Protein AF-A0A803RBB7-F1 (afdb_monomer_lite)

Secondary structure (DSSP, 8-state):
--SPPP----B-SSSSPBP--HHHHHHHHTTTT------------PPPPEEE-SSSS-EEEE--SSPPPTT-B----TTSS----

Structure (mmCIF, N/CA/C/O backbone):
data_AF-A0A803RBB7-F1
#
_entry.id   AF-A0A803RBB7-F1
#
loop_
_atom_site.group_PDB
_atom_site.id
_atom_site.type_symbol
_atom_site.label_atom_id
_atom_site.label_alt_id
_atom_site.label_comp_id
_atom_site.label_asym_id
_atom_site.label_entity_id
_atom_site.label_seq_id
_atom_site.pdbx_PDB_ins_code
_atom_site.Cartn_x
_atom_site.Cartn_y
_atom_site.Cartn_z
_atom_site.occupancy
_atom_site.B_iso_or_equiv
_atom_site.auth_seq_id
_atom_site.auth_comp_id
_atom_site.auth_asym_id
_atom_site.auth_atom_id
_atom_site.pdbx_PDB_model_num
ATOM 1 N N . MET A 1 1 ? -19.318 3.516 -7.984 1.00 65.31 1 MET A N 1
ATOM 2 C CA . MET A 1 1 ? -18.003 4.189 -7.984 1.00 65.31 1 MET A CA 1
ATOM 3 C C . MET A 1 1 ? -17.699 4.559 -9.420 1.00 65.31 1 MET A C 1
ATOM 5 O O . MET A 1 1 ? -17.454 3.659 -10.208 1.00 65.31 1 MET A O 1
ATOM 9 N N . GLU A 1 2 ? -17.818 5.834 -9.781 1.00 90.94 2 GLU A N 1
ATOM 10 C CA . GLU A 1 2 ? -17.671 6.294 -11.177 1.00 90.94 2 GLU A CA 1
ATOM 11 C C . GLU A 1 2 ? -16.324 6.996 -11.430 1.00 90.94 2 GLU A C 1
ATOM 13 O O . GLU A 1 2 ? -16.101 7.549 -12.500 1.00 90.94 2 GLU A O 1
ATOM 18 N N . ALA A 1 3 ? -15.412 6.964 -10.451 1.00 93.12 3 ALA A N 1
ATOM 19 C CA . ALA A 1 3 ? -14.102 7.605 -10.517 1.00 93.12 3 ALA A CA 1
ATOM 20 C C . ALA A 1 3 ? -13.012 6.753 -9.829 1.00 93.12 3 ALA A C 1
ATOM 22 O O . ALA A 1 3 ? -13.343 5.924 -8.973 1.00 93.12 3 ALA A O 1
ATOM 23 N N . PRO A 1 4 ? -11.723 6.950 -10.177 1.00 94.88 4 PRO A N 1
ATOM 24 C CA . PRO A 1 4 ? -10.596 6.312 -9.496 1.00 94.88 4 PRO A CA 1
ATOM 25 C C . PRO A 1 4 ? -10.500 6.704 -8.017 1.00 94.88 4 PRO A C 1
ATOM 27 O O . PRO A 1 4 ? -10.813 7.834 -7.644 1.00 9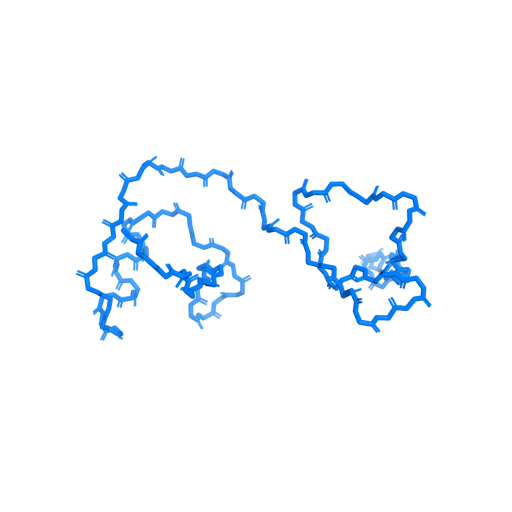4.88 4 PRO A O 1
ATOM 30 N N . LEU A 1 5 ? -10.006 5.783 -7.187 1.00 91.50 5 LEU A N 1
ATOM 31 C CA . LEU A 1 5 ? -9.712 6.033 -5.778 1.00 91.50 5 LEU A CA 1
ATOM 32 C C . LEU A 1 5 ? -8.233 6.391 -5.611 1.00 91.50 5 LEU A C 1
ATOM 34 O O . LEU A 1 5 ? -7.357 5.617 -5.998 1.00 91.50 5 LEU A O 1
ATOM 38 N N . ILE A 1 6 ? -7.957 7.542 -4.999 1.00 92.25 6 ILE A N 1
ATOM 39 C CA . ILE A 1 6 ? -6.605 7.870 -4.544 1.00 92.25 6 ILE A CA 1
ATOM 40 C C . ILE A 1 6 ? -6.304 6.987 -3.335 1.00 92.25 6 ILE A C 1
ATOM 42 O O . ILE A 1 6 ? -7.053 6.986 -2.361 1.00 92.25 6 ILE A O 1
ATOM 46 N N . SER A 1 7 ? -5.214 6.231 -3.407 1.00 89.88 7 SER A N 1
ATOM 47 C CA . SER A 1 7 ? -4.813 5.302 -2.356 1.00 89.88 7 SER A CA 1
ATOM 48 C C . SER A 1 7 ? -3.310 5.362 -2.153 1.00 89.88 7 SER A C 1
ATOM 50 O O . SER A 1 7 ? -2.538 5.447 -3.109 1.00 89.88 7 SER A O 1
ATOM 52 N N . THR A 1 8 ? -2.898 5.245 -0.898 1.00 88.75 8 THR A N 1
ATOM 53 C CA . THR A 1 8 ? -1.508 5.042 -0.492 1.00 88.75 8 THR A CA 1
ATOM 54 C C . THR A 1 8 ? -1.417 3.774 0.354 1.00 88.75 8 THR A C 1
ATOM 56 O O . THR A 1 8 ? -2.428 3.218 0.783 1.00 88.75 8 THR A O 1
ATOM 59 N N . SER A 1 9 ? -0.204 3.262 0.550 1.00 87.50 9 SER A N 1
ATOM 60 C CA . SER A 1 9 ? 0.029 2.205 1.536 1.00 87.50 9 SER A CA 1
ATOM 61 C C . SER A 1 9 ? -0.043 2.797 2.948 1.00 87.50 9 SER A C 1
ATOM 63 O O . SER A 1 9 ? 0.495 3.880 3.172 1.00 87.50 9 SER A O 1
ATOM 65 N N . VAL A 1 10 ? -0.660 2.085 3.892 1.00 88.44 10 VAL A N 1
ATOM 66 C CA . VAL A 1 10 ? -0.792 2.529 5.290 1.00 88.44 10 VAL A CA 1
ATOM 67 C C . VAL A 1 10 ? 0.492 2.207 6.060 1.00 88.44 10 VAL A C 1
ATOM 69 O O . VAL A 1 10 ? 0.935 1.057 6.072 1.00 88.44 10 VAL A O 1
ATOM 72 N N . LYS A 1 11 ? 1.103 3.216 6.684 1.00 84.75 11 LYS A N 1
ATOM 73 C CA . LYS A 1 11 ? 2.349 3.108 7.462 1.00 84.75 11 LYS A CA 1
ATOM 74 C C . LYS A 1 11 ? 2.146 3.662 8.865 1.00 84.75 11 LYS A C 1
ATOM 76 O O . LYS A 1 11 ? 1.246 4.464 9.065 1.00 84.75 11 LYS A O 1
ATOM 81 N N . SER A 1 12 ? 2.993 3.279 9.813 1.00 80.38 12 SER A N 1
ATOM 82 C CA . SER A 1 12 ? 3.030 3.963 11.108 1.00 80.38 12 SER A CA 1
ATOM 83 C C . SER A 1 12 ? 3.511 5.412 10.939 1.00 80.38 12 SER A C 1
ATOM 85 O O . SER A 1 12 ? 4.249 5.741 10.007 1.00 80.38 12 SER A O 1
ATOM 87 N N . LEU A 1 13 ? 3.046 6.301 11.822 1.00 76.75 13 LEU A N 1
ATOM 88 C CA . LEU A 1 13 ? 3.421 7.721 11.812 1.00 76.75 13 LEU A CA 1
ATOM 89 C C . LEU A 1 13 ? 4.859 7.943 12.299 1.00 76.75 13 LEU A C 1
ATOM 91 O O . LEU A 1 13 ? 5.517 8.885 11.864 1.00 76.75 13 LEU A O 1
ATOM 95 N N . ASN A 1 14 ? 5.338 7.075 13.194 1.00 72.19 14 ASN A N 1
ATOM 96 C CA . ASN A 1 14 ? 6.631 7.225 13.870 1.00 72.19 14 ASN A CA 1
ATOM 97 C C . ASN A 1 14 ? 7.673 6.216 13.384 1.00 72.19 14 ASN A C 1
ATOM 99 O O . ASN A 1 14 ? 8.871 6.485 13.421 1.00 72.19 14 ASN A O 1
ATOM 103 N N . GLU A 1 15 ? 7.216 5.055 12.932 1.00 64.31 15 GLU A N 1
ATOM 104 C CA . GLU A 1 15 ? 8.061 3.951 12.502 1.00 64.31 15 GLU A CA 1
ATOM 105 C C . GLU A 1 15 ? 7.788 3.716 11.017 1.00 64.31 15 GLU A C 1
ATOM 107 O O . GLU A 1 15 ? 6.642 3.747 10.573 1.00 64.31 15 GLU A O 1
ATOM 112 N N . ASN A 1 16 ? 8.821 3.482 10.205 1.00 68.44 16 ASN A N 1
ATOM 113 C CA . ASN A 1 16 ? 8.656 3.225 8.766 1.00 68.44 16 ASN A CA 1
ATOM 114 C C . ASN A 1 16 ? 8.118 1.799 8.493 1.00 68.44 16 ASN A C 1
ATOM 116 O O . ASN A 1 16 ? 8.456 1.176 7.487 1.00 68.44 16 ASN A O 1
ATOM 120 N N . GLU A 1 17 ? 7.304 1.286 9.413 1.00 79.94 17 GLU A N 1
ATOM 121 C CA . GLU A 1 17 ? 6.731 -0.050 9.436 1.00 79.94 17 GLU A CA 1
ATOM 122 C C . GLU A 1 17 ? 5.304 -0.055 8.879 1.00 79.94 17 GLU A C 1
ATOM 124 O O . GLU A 1 17 ? 4.574 0.944 8.906 1.00 79.94 17 GLU A O 1
ATOM 129 N N . TRP A 1 18 ? 4.906 -1.207 8.340 1.00 83.44 18 TRP A N 1
ATOM 130 C CA . TRP A 1 18 ? 3.586 -1.407 7.754 1.00 83.44 18 TRP A CA 1
ATOM 131 C C . TRP A 1 18 ? 2.549 -1.682 8.834 1.00 83.44 18 TRP A C 1
ATOM 133 O O . TRP A 1 18 ? 2.722 -2.572 9.664 1.00 83.44 18 TRP A O 1
ATOM 143 N N . MET A 1 19 ? 1.428 -0.968 8.769 1.00 86.88 19 MET A N 1
ATOM 144 C CA . MET A 1 19 ? 0.302 -1.232 9.656 1.00 86.88 19 MET A CA 1
ATOM 145 C C . MET A 1 19 ? -0.650 -2.222 8.996 1.00 86.88 19 MET A C 1
ATOM 147 O O . MET A 1 19 ? -1.178 -1.969 7.914 1.00 86.88 19 MET A O 1
ATOM 151 N N . LEU A 1 20 ? -0.849 -3.359 9.656 1.00 86.81 20 LEU A N 1
ATOM 152 C CA . LEU A 1 20 ? -1.625 -4.488 9.134 1.00 86.81 20 LEU A CA 1
ATOM 153 C C . LEU A 1 20 ? -2.844 -4.827 9.998 1.00 86.81 20 LEU A C 1
ATOM 155 O O . LEU A 1 20 ? -3.757 -5.509 9.533 1.00 86.81 20 LEU A O 1
ATOM 159 N N . ASP A 1 21 ? -2.848 -4.359 11.247 1.00 88.81 21 ASP A N 1
ATOM 160 C CA . ASP A 1 21 ? -3.952 -4.535 12.179 1.00 88.81 21 ASP A CA 1
ATOM 161 C C . ASP A 1 21 ? -4.965 -3.389 12.019 1.00 88.81 21 ASP A C 1
ATOM 163 O O . ASP A 1 21 ? -4.613 -2.231 12.272 1.00 88.81 21 ASP A O 1
ATOM 167 N N . PRO A 1 22 ? -6.217 -3.673 11.612 1.00 90.00 22 PRO A N 1
ATOM 168 C CA . PRO A 1 22 ? -7.251 -2.651 11.480 1.00 90.00 22 PRO A CA 1
ATOM 169 C C . PRO A 1 22 ? -7.528 -1.905 12.791 1.00 90.00 22 PRO A C 1
ATOM 171 O O . PRO A 1 22 ? -7.875 -0.725 12.736 1.00 90.00 22 PRO A O 1
ATOM 174 N N . VAL A 1 23 ? -7.339 -2.542 13.953 1.00 91.00 23 VAL A N 1
ATOM 175 C CA . VAL A 1 23 ? -7.504 -1.887 15.260 1.00 91.00 23 VAL A CA 1
ATOM 176 C C . VAL A 1 23 ? -6.402 -0.850 15.469 1.00 91.00 23 VAL A C 1
ATOM 178 O O . VAL A 1 23 ? -6.695 0.311 15.740 1.00 91.00 23 VAL A O 1
ATOM 181 N N . ALA A 1 24 ? -5.142 -1.225 15.232 1.00 90.00 24 ALA A N 1
ATOM 182 C CA . ALA A 1 24 ? -4.017 -0.298 15.338 1.00 90.00 24 ALA A CA 1
ATOM 183 C C . ALA A 1 24 ? -4.134 0.878 14.349 1.00 90.00 24 ALA A C 1
ATOM 185 O O . ALA A 1 24 ? -3.830 2.022 14.702 1.00 90.00 24 ALA A O 1
ATOM 186 N N . ILE A 1 25 ? -4.603 0.618 13.120 1.00 90.88 25 ILE A N 1
ATOM 187 C CA . ILE A 1 25 ? -4.874 1.660 12.114 1.00 90.88 25 ILE A CA 1
ATOM 188 C C . ILE A 1 25 ? -5.940 2.632 12.628 1.00 90.88 25 ILE A C 1
ATOM 190 O O . ILE A 1 25 ? -5.753 3.844 12.515 1.00 90.88 25 ILE A O 1
ATOM 194 N N . ALA A 1 26 ? -7.026 2.120 13.218 1.00 91.56 26 ALA A N 1
ATOM 195 C CA . ALA A 1 26 ? -8.075 2.945 13.811 1.00 91.56 26 ALA A CA 1
ATOM 196 C C . ALA A 1 26 ? -7.517 3.852 14.900 1.00 91.56 26 ALA A C 1
ATOM 198 O O . ALA A 1 26 ? -7.718 5.062 14.843 1.00 91.56 26 ALA A O 1
ATOM 199 N N . ASP A 1 27 ? -6.786 3.286 15.852 1.00 91.12 27 ASP A N 1
ATOM 200 C CA . ASP A 1 27 ? -6.272 4.039 16.992 1.00 91.12 27 ASP A CA 1
ATOM 201 C C . ASP A 1 27 ? -5.285 5.132 16.560 1.00 91.12 27 ASP A C 1
ATOM 203 O O . ASP A 1 27 ? -5.301 6.234 17.109 1.00 91.12 27 ASP A O 1
ATOM 207 N N . THR A 1 28 ? -4.481 4.861 15.528 1.00 90.62 28 THR A N 1
ATOM 208 C CA . THR A 1 28 ? -3.470 5.800 15.018 1.00 90.62 28 THR A CA 1
ATOM 209 C C . THR A 1 28 ? -4.074 6.916 14.167 1.00 90.62 28 THR A C 1
ATOM 211 O O . THR A 1 28 ? -3.717 8.076 14.343 1.00 90.62 28 THR A O 1
ATOM 214 N N . TYR A 1 29 ? -4.988 6.595 13.246 1.00 91.00 29 TYR A N 1
ATOM 215 C CA . TYR A 1 29 ? -5.471 7.552 12.241 1.00 91.00 29 TYR A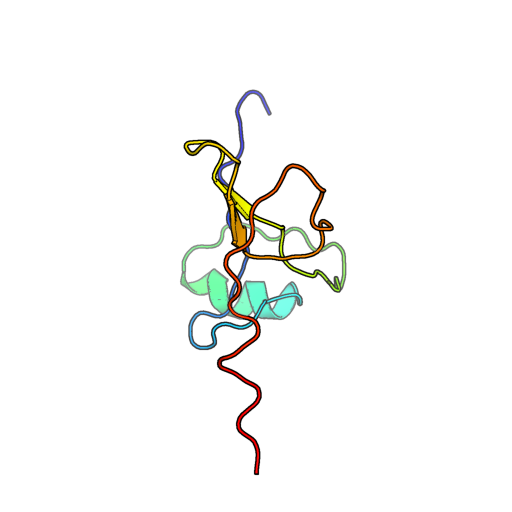 CA 1
ATOM 216 C C . TYR A 1 29 ? -6.842 8.160 12.543 1.00 91.00 29 TYR A C 1
ATOM 218 O O . TYR A 1 29 ? -7.227 9.148 11.917 1.00 91.00 29 TYR A O 1
ATOM 226 N N . ARG A 1 30 ? -7.596 7.630 13.511 1.00 90.69 30 ARG A N 1
ATOM 227 C CA . ARG A 1 30 ? -8.855 8.251 13.947 1.00 90.69 30 ARG A CA 1
ATOM 228 C C . ARG A 1 30 ? -8.665 9.699 14.427 1.00 90.69 30 ARG A C 1
ATOM 230 O O . ARG A 1 30 ? -9.491 10.526 14.045 1.00 90.69 30 ARG A O 1
ATOM 237 N N . PRO A 1 31 ? -7.620 10.050 15.206 1.00 91.81 31 PRO A N 1
ATOM 238 C CA . PRO A 1 31 ? -7.354 11.446 15.568 1.00 91.81 31 PRO A CA 1
ATOM 239 C C . PRO A 1 31 ? -7.006 12.338 14.366 1.00 91.81 31 PRO A C 1
ATOM 241 O O . PRO A 1 31 ? -7.292 13.530 14.400 1.00 91.81 31 PRO A O 1
ATOM 244 N N . GLU A 1 32 ? -6.450 11.756 13.300 1.00 89.44 32 GLU A N 1
ATOM 245 C CA . GLU A 1 32 ? -6.048 12.446 12.062 1.00 89.44 32 GLU A CA 1
ATOM 246 C C . GLU A 1 32 ? -7.216 12.666 11.078 1.00 89.44 32 GLU A C 1
ATOM 248 O O . GLU A 1 32 ? -7.030 13.230 10.001 1.00 89.44 32 GLU A O 1
ATOM 253 N N . GLY A 1 33 ? -8.432 12.234 11.434 1.00 90.88 33 GLY A N 1
ATOM 254 C CA . GLY A 1 33 ? -9.637 12.444 10.624 1.00 90.88 33 GLY A CA 1
ATOM 255 C C . GLY A 1 33 ? -10.023 11.274 9.719 1.00 90.88 33 GLY A C 1
ATOM 256 O O . GLY A 1 33 ? -10.712 11.479 8.725 1.00 90.88 33 GLY A O 1
ATOM 257 N N . LEU A 1 34 ? -9.602 10.046 10.034 1.00 91.75 34 LEU A N 1
ATOM 258 C CA . LEU A 1 34 ? -10.066 8.859 9.314 1.00 91.75 34 LEU A CA 1
ATOM 259 C C . LEU A 1 34 ? -11.573 8.622 9.527 1.00 91.75 34 LEU A C 1
ATOM 261 O O . LEU A 1 34 ? -12.010 8.338 10.643 1.00 91.75 34 LEU A O 1
ATOM 265 N N . ASP A 1 35 ? -12.353 8.67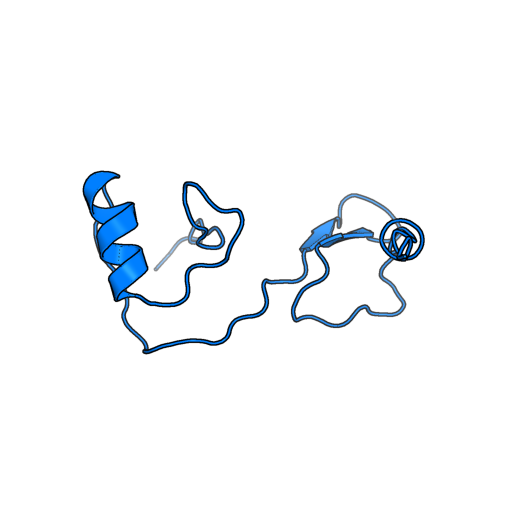9 8.444 1.00 93.62 35 ASP A N 1
ATOM 266 C CA . ASP A 1 35 ? -13.816 8.540 8.490 1.00 93.62 35 ASP A CA 1
ATOM 267 C C . ASP A 1 35 ? -14.294 7.098 8.717 1.00 93.62 35 ASP A C 1
ATOM 269 O O . ASP A 1 35 ? -15.260 6.859 9.444 1.00 93.62 35 ASP A O 1
ATOM 273 N N . PHE A 1 36 ? -13.651 6.119 8.072 1.00 92.31 36 PHE A N 1
ATOM 274 C CA . PHE A 1 36 ? -14.038 4.714 8.181 1.00 92.31 36 PHE A CA 1
ATOM 275 C C . PHE A 1 36 ? -12.870 3.759 7.924 1.00 92.31 36 PHE A C 1
ATOM 277 O O . PHE A 1 36 ? -11.894 4.094 7.257 1.00 92.31 36 PHE A O 1
ATOM 284 N N . ILE A 1 37 ? -13.017 2.531 8.428 1.00 91.56 37 ILE A N 1
ATOM 285 C CA . ILE A 1 37 ? -12.103 1.409 8.196 1.00 91.56 37 ILE A CA 1
ATOM 286 C C . ILE A 1 37 ? -12.899 0.229 7.666 1.00 91.56 37 ILE A C 1
ATOM 288 O O . ILE A 1 37 ? -14.000 -0.060 8.134 1.00 91.56 37 ILE A O 1
ATOM 292 N N . VAL A 1 38 ? -12.314 -0.470 6.698 1.00 90.94 38 VAL A N 1
ATOM 293 C CA . VAL A 1 38 ? -12.815 -1.759 6.227 1.00 90.94 38 VAL A CA 1
ATOM 294 C C . VAL A 1 38 ? -11.999 -2.853 6.903 1.00 90.94 38 VAL A C 1
ATOM 296 O O . VAL A 1 38 ? -10.866 -3.119 6.507 1.00 90.94 38 VAL A O 1
ATOM 299 N N . ASP A 1 39 ? -12.570 -3.478 7.929 1.00 90.44 39 ASP A N 1
ATOM 300 C CA . ASP A 1 39 ? -11.959 -4.632 8.584 1.00 90.44 39 ASP A CA 1
ATOM 301 C C . ASP A 1 39 ? -12.211 -5.902 7.754 1.00 90.44 39 ASP A C 1
ATOM 303 O O . ASP A 1 39 ? -13.347 -6.343 7.571 1.00 90.44 39 ASP A O 1
ATOM 307 N N . ALA A 1 40 ? -11.128 -6.476 7.231 1.00 86.75 40 ALA A N 1
ATOM 308 C CA . ALA A 1 40 ? -11.121 -7.744 6.506 1.00 86.75 40 ALA A CA 1
ATOM 309 C C . ALA A 1 40 ? -10.182 -8.778 7.160 1.00 86.75 40 ALA A C 1
ATOM 311 O O . ALA A 1 40 ? -9.655 -9.656 6.457 1.00 86.75 40 ALA A O 1
ATOM 312 N N . GLY A 1 41 ? -9.965 -8.645 8.474 1.00 84.44 41 GLY A N 1
ATOM 313 C CA . GLY A 1 41 ? -9.036 -9.425 9.286 1.00 84.44 41 GLY A CA 1
ATOM 314 C C . GLY A 1 41 ? -7.568 -9.027 9.106 1.00 84.44 41 GLY A C 1
ATOM 315 O O . GLY A 1 41 ? -7.216 -8.236 8.230 1.00 84.44 41 GLY A O 1
ATOM 316 N N . LEU A 1 42 ? -6.697 -9.634 9.917 1.00 78.81 42 LEU A N 1
ATOM 317 C CA . LEU A 1 42 ? -5.247 -9.459 9.819 1.00 78.81 42 LEU A CA 1
ATOM 318 C C . LEU A 1 42 ? -4.735 -9.930 8.455 1.00 78.81 42 LEU A C 1
ATOM 320 O O . LEU A 1 42 ? -4.992 -11.058 8.020 1.00 78.81 42 LEU A O 1
ATOM 324 N N . ARG A 1 43 ? -3.973 -9.067 7.783 1.00 72.50 43 ARG A N 1
ATOM 325 C CA . ARG A 1 43 ? -3.345 -9.374 6.496 1.00 72.50 43 ARG A CA 1
ATOM 326 C C . ARG A 1 43 ? -1.840 -9.376 6.650 1.00 72.50 43 ARG A C 1
ATOM 328 O O . ARG A 1 43 ? -1.281 -8.421 7.152 1.00 72.50 43 ARG A O 1
ATOM 335 N N . VAL A 1 44 ? -1.181 -10.413 6.143 1.00 68.88 44 VAL A N 1
ATOM 336 C CA . VAL A 1 44 ? 0.253 -10.346 5.849 1.00 68.88 44 VAL A CA 1
ATOM 337 C C . VAL A 1 44 ? 0.369 -9.768 4.446 1.00 68.88 44 VAL A C 1
ATOM 339 O O . VAL A 1 44 ? -0.012 -10.421 3.469 1.00 68.88 44 VAL A O 1
ATOM 342 N N . ALA A 1 45 ? 0.794 -8.514 4.347 1.00 67.81 45 ALA A N 1
ATOM 343 C CA . ALA A 1 45 ? 0.955 -7.847 3.067 1.00 67.81 45 ALA A CA 1
ATOM 344 C C . ALA A 1 45 ? 2.392 -7.362 2.915 1.00 67.81 45 ALA A C 1
ATOM 346 O O . ALA A 1 45 ? 2.791 -6.376 3.527 1.00 67.81 45 ALA A O 1
ATOM 347 N N . ASP A 1 46 ? 3.139 -8.028 2.038 1.00 77.56 46 ASP A N 1
ATOM 348 C CA . ASP A 1 46 ? 4.312 -7.411 1.437 1.00 77.56 46 ASP A CA 1
ATOM 349 C C . ASP A 1 46 ? 3.842 -6.218 0.588 1.00 77.56 46 ASP A C 1
ATOM 351 O O . ASP A 1 46 ? 2.832 -6.330 -0.128 1.00 77.56 46 ASP A O 1
ATOM 355 N N . PRO A 1 47 ? 4.537 -5.070 0.642 1.00 84.44 47 PRO A N 1
ATOM 356 C CA . PRO A 1 47 ? 4.143 -3.885 -0.105 1.00 84.44 47 PRO A CA 1
ATOM 357 C C . PRO A 1 47 ? 4.132 -4.146 -1.615 1.00 84.44 47 PRO A C 1
ATOM 359 O O . PRO A 1 47 ? 4.734 -5.093 -2.121 1.00 84.44 47 PRO A O 1
ATOM 362 N N . SER A 1 48 ? 3.461 -3.281 -2.376 1.00 89.69 48 SER A N 1
ATOM 363 C CA . SER A 1 48 ? 3.477 -3.381 -3.837 1.00 89.69 48 SER A CA 1
ATOM 364 C C . SER A 1 48 ? 4.860 -3.064 -4.410 1.00 89.69 48 SER A C 1
ATOM 366 O O . SER A 1 48 ? 5.551 -2.158 -3.931 1.00 89.69 48 SER A O 1
ATOM 368 N N . THR A 1 49 ? 5.225 -3.770 -5.480 1.00 93.12 49 THR A N 1
ATOM 369 C CA . THR A 1 49 ? 6.359 -3.389 -6.326 1.00 93.12 49 THR A CA 1
ATOM 370 C C . THR A 1 49 ? 5.989 -2.127 -7.100 1.00 93.12 49 THR A C 1
ATOM 372 O O . THR A 1 49 ? 4.933 -2.080 -7.733 1.00 93.12 49 THR A O 1
ATOM 375 N N . VAL A 1 50 ? 6.833 -1.101 -7.027 1.00 93.19 50 VAL A N 1
ATOM 376 C CA . VAL A 1 50 ? 6.635 0.184 -7.713 1.00 93.19 50 VAL A CA 1
ATOM 377 C C . VAL A 1 50 ? 7.696 0.315 -8.794 1.00 93.19 50 VAL A C 1
ATOM 379 O O . VAL A 1 50 ? 8.889 0.223 -8.502 1.00 93.19 50 VAL A O 1
ATOM 382 N N . VAL A 1 51 ? 7.254 0.526 -10.033 1.00 94.69 51 VAL A N 1
ATOM 383 C CA . VAL A 1 51 ? 8.116 0.627 -11.215 1.00 94.69 51 VAL A CA 1
ATOM 384 C C . VAL A 1 51 ? 7.899 1.983 -11.876 1.00 94.69 51 VAL A C 1
ATOM 386 O O . VAL A 1 51 ? 6.764 2.357 -12.173 1.00 94.69 51 VAL A O 1
ATOM 389 N N . ASP A 1 52 ? 8.989 2.706 -12.105 1.00 95.12 52 ASP A N 1
ATOM 390 C CA . ASP A 1 52 ? 9.018 3.908 -12.921 1.00 95.12 52 ASP A CA 1
ATOM 391 C C . ASP A 1 52 ? 8.891 3.535 -14.399 1.00 95.12 52 ASP A C 1
ATOM 393 O O . ASP A 1 52 ? 9.791 2.926 -14.984 1.00 95.12 52 ASP A O 1
ATOM 397 N N . MET A 1 53 ? 7.765 3.912 -14.998 1.00 95.38 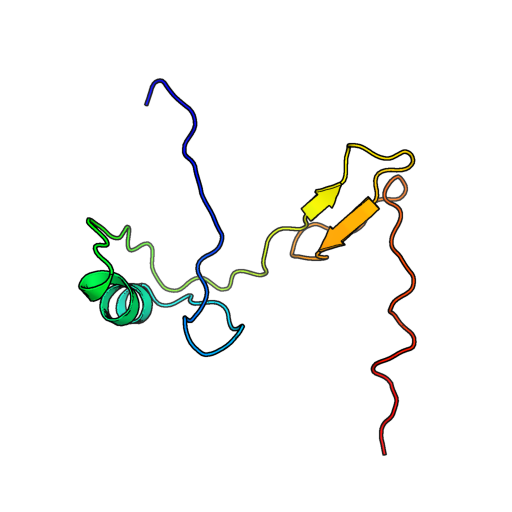53 MET A N 1
ATOM 398 C CA . MET A 1 53 ? 7.483 3.703 -16.420 1.00 95.38 53 MET A CA 1
ATOM 399 C C . MET A 1 53 ? 7.845 4.926 -17.278 1.00 95.38 53 MET A C 1
ATOM 401 O O . MET A 1 53 ? 7.588 4.919 -18.481 1.00 95.38 53 MET A O 1
ATOM 405 N N . THR A 1 54 ? 8.396 5.990 -16.684 1.00 96.00 54 THR A N 1
ATOM 406 C CA . THR A 1 54 ? 8.791 7.213 -17.407 1.00 96.00 54 THR A CA 1
ATOM 407 C C . THR A 1 54 ? 10.180 7.110 -18.043 1.00 96.00 54 THR A C 1
ATOM 409 O O . THR A 1 54 ? 10.513 7.896 -18.930 1.00 96.00 54 THR A O 1
ATOM 412 N N . VAL A 1 55 ? 10.969 6.112 -17.633 1.00 93.12 55 VAL A N 1
ATOM 413 C CA . VAL A 1 55 ? 12.324 5.827 -18.122 1.00 93.12 55 VAL A CA 1
ATOM 414 C C . VAL A 1 55 ? 12.370 4.538 -18.952 1.00 93.12 55 VAL A C 1
ATOM 416 O O . VAL A 1 55 ? 11.499 3.676 -18.837 1.00 93.12 55 VAL A O 1
ATOM 419 N N . ASN A 1 56 ? 13.396 4.402 -19.800 1.00 91.94 56 ASN A N 1
ATOM 420 C CA . ASN A 1 56 ? 13.626 3.210 -20.620 1.00 91.94 56 ASN A CA 1
ATOM 421 C C . ASN A 1 56 ? 15.060 2.676 -20.415 1.00 91.94 56 ASN A C 1
ATOM 423 O O . ASN A 1 56 ? 16.003 3.405 -20.733 1.00 91.94 56 ASN A O 1
ATOM 427 N N . PRO A 1 57 ? 15.249 1.428 -19.942 1.00 90.94 57 PRO A N 1
ATOM 428 C CA . PRO A 1 57 ? 14.215 0.468 -19.525 1.00 90.94 57 PRO A CA 1
ATOM 429 C C . PRO A 1 57 ? 13.467 0.903 -18.246 1.00 90.94 57 PRO A C 1
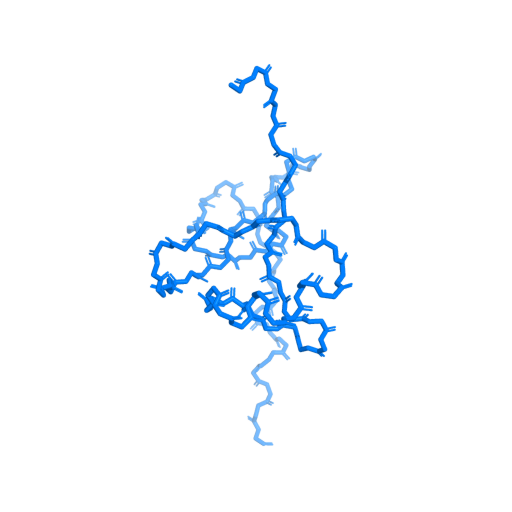ATOM 431 O O . PRO A 1 57 ? 14.047 1.637 -17.443 1.00 90.94 57 PRO A O 1
ATOM 434 N N . PRO A 1 58 ? 12.210 0.453 -18.029 1.00 94.94 58 PRO A N 1
ATOM 435 C CA . PRO A 1 58 ? 11.470 0.729 -16.798 1.00 94.94 58 PRO A CA 1
ATOM 436 C C . PRO A 1 58 ? 12.252 0.314 -15.554 1.00 94.94 58 PRO A C 1
ATOM 438 O O . PRO A 1 58 ? 12.836 -0.774 -15.516 1.00 94.94 58 PRO A O 1
ATOM 441 N N . LYS A 1 59 ? 12.247 1.166 -14.529 1.00 94.31 59 LYS A N 1
ATOM 442 C CA . LYS A 1 59 ? 13.124 1.028 -13.359 1.00 94.31 59 LYS A CA 1
ATOM 443 C C . LYS A 1 59 ? 12.331 0.689 -12.103 1.00 94.31 59 LYS A C 1
ATOM 445 O O . LYS A 1 59 ? 11.357 1.361 -11.783 1.00 94.31 59 LYS A O 1
ATOM 450 N N . ILE A 1 60 ? 12.748 -0.325 -11.354 1.00 94.06 60 ILE A N 1
ATOM 451 C CA . ILE A 1 60 ? 12.144 -0.639 -10.053 1.00 94.06 60 ILE A CA 1
ATOM 452 C C . ILE A 1 60 ? 12.572 0.435 -9.047 1.00 94.06 60 ILE A C 1
ATOM 454 O O . ILE A 1 60 ? 13.758 0.600 -8.783 1.00 94.06 60 ILE A O 1
ATOM 458 N N . ILE A 1 61 ? 11.599 1.152 -8.477 1.00 93.50 61 ILE A N 1
ATOM 459 C CA . ILE A 1 61 ? 11.816 2.124 -7.390 1.00 93.50 61 ILE A CA 1
ATOM 460 C C . ILE A 1 61 ? 11.660 1.440 -6.026 1.00 93.50 61 ILE A C 1
ATOM 462 O O . ILE A 1 61 ? 12.316 1.801 -5.054 1.00 93.50 61 ILE A O 1
ATOM 466 N N . ARG A 1 62 ? 10.771 0.445 -5.937 1.00 90.50 62 ARG A N 1
ATOM 467 C CA . ARG A 1 62 ? 10.562 -0.350 -4.724 1.00 90.50 62 ARG A CA 1
ATOM 468 C C . ARG A 1 62 ? 10.265 -1.790 -5.099 1.00 90.50 62 ARG A C 1
ATOM 470 O O . ARG A 1 62 ? 9.251 -2.039 -5.750 1.00 90.50 62 ARG A O 1
ATOM 477 N N . GLN A 1 63 ? 11.099 -2.721 -4.647 1.00 91.56 63 GLN A N 1
ATOM 478 C CA . GLN A 1 63 ? 10.807 -4.147 -4.742 1.00 91.56 63 GLN A CA 1
ATOM 479 C C . GLN A 1 63 ? 9.818 -4.535 -3.637 1.00 91.56 63 GLN A C 1
ATOM 481 O O . GLN A 1 63 ? 10.027 -4.240 -2.464 1.00 91.56 63 GLN A O 1
ATOM 486 N N . GLY A 1 64 ? 8.711 -5.157 -4.028 1.00 90.50 64 GLY A N 1
ATOM 487 C CA . GLY A 1 64 ? 7.674 -5.633 -3.122 1.00 90.50 64 GLY A CA 1
ATOM 488 C C . GLY A 1 64 ? 7.244 -7.047 -3.494 1.00 90.50 64 GLY A C 1
ATOM 489 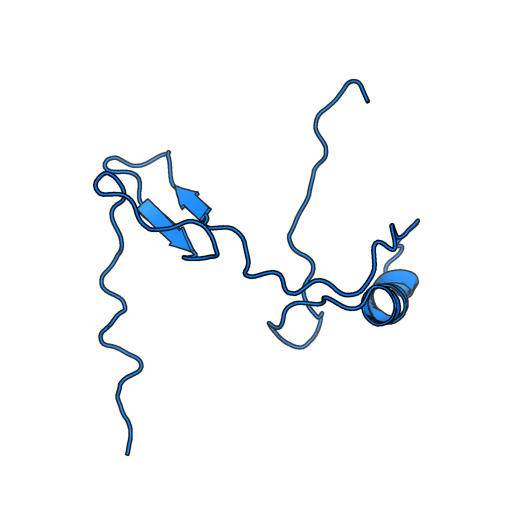O O . GLY A 1 64 ? 8.046 -7.839 -3.989 1.00 90.50 64 GLY A O 1
ATOM 490 N N . LYS A 1 65 ? 5.957 -7.355 -3.320 1.00 90.75 65 LYS A N 1
ATOM 491 C CA . LYS A 1 65 ? 5.392 -8.684 -3.600 1.00 90.75 65 LYS A CA 1
ATOM 492 C C . LYS A 1 65 ? 5.516 -9.132 -5.062 1.00 90.75 65 LYS A C 1
ATOM 494 O O . LYS A 1 65 ? 5.529 -10.326 -5.351 1.00 90.75 65 LYS A O 1
ATOM 499 N N . GLY A 1 66 ? 5.511 -8.188 -6.002 1.00 92.69 66 GLY A N 1
ATOM 500 C CA . GLY A 1 66 ? 5.559 -8.494 -7.430 1.00 92.69 66 GLY A CA 1
ATOM 501 C C . GLY A 1 66 ? 6.983 -8.854 -7.857 1.00 92.69 66 GLY A C 1
ATOM 502 O O . GLY A 1 66 ? 7.874 -8.037 -7.620 1.00 92.69 66 GLY A O 1
ATOM 503 N N . PRO A 1 67 ? 7.228 -10.014 -8.491 1.00 93.00 67 PRO A N 1
ATOM 504 C CA . PRO A 1 67 ? 8.580 -10.430 -8.852 1.00 93.00 67 PRO A CA 1
ATOM 505 C C . PRO A 1 67 ? 9.201 -9.499 -9.902 1.00 93.00 67 PRO A C 1
ATOM 507 O O . PRO A 1 67 ? 8.500 -8.996 -10.784 1.00 93.00 67 PRO A O 1
ATOM 510 N N . LYS A 1 68 ? 10.527 -9.319 -9.839 1.00 91.94 68 LYS A N 1
ATOM 511 C CA . LYS A 1 68 ? 11.295 -8.655 -10.901 1.00 91.94 68 LYS A CA 1
ATOM 512 C C . LYS A 1 68 ? 11.171 -9.466 -12.191 1.00 91.94 68 LYS A C 1
ATOM 514 O O . LYS A 1 68 ? 11.431 -10.668 -12.208 1.00 91.94 68 LYS A O 1
ATOM 519 N N . LEU A 1 69 ? 10.787 -8.799 -13.274 1.00 92.94 69 LEU A N 1
ATOM 520 C CA . LEU A 1 69 ? 10.726 -9.388 -14.610 1.00 92.94 69 LEU A CA 1
ATOM 521 C C . LEU A 1 69 ? 11.932 -8.941 -15.441 1.00 92.94 69 LEU A C 1
ATOM 523 O O . LEU A 1 69 ? 12.549 -7.921 -15.152 1.00 92.94 69 LEU A O 1
ATOM 527 N N . SER A 1 70 ? 12.263 -9.686 -16.496 1.00 91.88 70 SER A N 1
ATOM 528 C CA . SER A 1 70 ? 13.470 -9.459 -17.312 1.00 91.88 70 SER A CA 1
ATOM 529 C C . SER A 1 70 ? 13.530 -8.093 -18.004 1.00 91.88 70 SER A C 1
ATOM 531 O O . SER A 1 70 ? 14.602 -7.652 -18.398 1.00 91.88 70 SER A O 1
ATOM 533 N N . TRP A 1 71 ? 12.385 -7.433 -18.173 1.00 91.12 71 TRP A N 1
ATOM 534 C CA . TRP A 1 71 ? 12.272 -6.101 -18.768 1.00 91.12 71 TRP A CA 1
ATOM 535 C C . TRP A 1 71 ? 12.437 -4.963 -17.750 1.00 91.12 71 TRP A C 1
ATOM 537 O O . TRP A 1 71 ? 12.503 -3.803 -18.150 1.00 91.12 71 TRP A O 1
ATOM 547 N N . MET A 1 72 ? 12.478 -5.279 -16.453 1.00 92.44 72 MET A N 1
ATOM 548 C CA . MET A 1 72 ? 12.661 -4.307 -15.381 1.00 92.44 72 MET A CA 1
ATOM 549 C C . MET A 1 72 ? 14.149 -4.155 -15.055 1.00 92.44 72 MET A C 1
ATOM 551 O O . MET A 1 72 ? 14.812 -5.126 -14.676 1.00 92.44 72 MET A O 1
ATOM 555 N N . ALA A 1 73 ? 14.660 -2.929 -15.115 1.00 90.50 73 ALA A N 1
ATOM 556 C CA . ALA A 1 73 ? 15.950 -2.602 -14.523 1.00 90.50 73 ALA A CA 1
ATOM 557 C C . ALA A 1 73 ? 15.805 -2.473 -12.998 1.00 90.50 73 ALA A C 1
ATOM 559 O O . ALA A 1 73 ? 14.859 -1.859 -12.504 1.00 90.50 73 ALA A O 1
ATOM 560 N N . ALA A 1 74 ? 16.746 -3.045 -12.251 1.00 81.06 74 ALA A N 1
ATOM 561 C CA . ALA A 1 74 ? 16.960 -2.714 -10.843 1.00 81.06 74 ALA A CA 1
ATOM 562 C C . ALA A 1 74 ? 18.284 -1.953 -10.759 1.00 81.06 74 ALA A C 1
ATOM 564 O O . ALA A 1 74 ? 19.163 -2.215 -11.578 1.00 81.06 74 ALA A O 1
ATOM 565 N N . GLU A 1 75 ? 18.429 -1.028 -9.813 1.00 64.12 75 GLU A N 1
ATOM 566 C CA . GLU A 1 75 ? 19.787 -0.646 -9.417 1.00 64.12 75 GLU A CA 1
ATOM 567 C C . GLU A 1 75 ? 20.315 -1.729 -8.493 1.00 64.12 75 GLU A C 1
ATOM 569 O O . GLU A 1 75 ? 19.573 -2.224 -7.640 1.00 64.12 75 GLU A O 1
ATOM 574 N N . ASP A 1 76 ? 21.572 -2.101 -8.691 1.00 54.12 76 ASP A N 1
ATOM 575 C CA . ASP A 1 76 ? 22.293 -3.020 -7.824 1.00 54.12 76 ASP A CA 1
ATOM 576 C C . ASP A 1 76 ? 22.549 -2.308 -6.479 1.00 54.12 76 ASP A C 1
ATOM 578 O O . ASP A 1 76 ? 23.613 -1.746 -6.242 1.00 54.12 76 ASP A O 1
ATOM 582 N N . TYR A 1 77 ? 21.537 -2.251 -5.609 1.00 48.81 77 TYR A N 1
ATOM 583 C CA . TYR A 1 77 ? 21.691 -1.846 -4.202 1.00 48.81 77 TYR A CA 1
ATOM 584 C C . TYR A 1 77 ? 22.093 -3.029 -3.303 1.00 48.81 77 TYR A C 1
ATOM 586 O O . TYR A 1 77 ? 22.187 -2.869 -2.090 1.00 48.81 77 TYR A O 1
ATOM 594 N N . ASP A 1 78 ? 22.361 -4.201 -3.889 1.00 44.09 78 ASP A N 1
ATOM 595 C CA . ASP A 1 78 ? 22.708 -5.441 -3.182 1.00 44.09 78 ASP A CA 1
ATOM 596 C C . ASP A 1 78 ? 24.104 -5.412 -2.507 1.00 44.09 78 ASP A C 1
ATOM 598 O O . ASP A 1 78 ? 24.509 -6.410 -1.924 1.00 44.09 78 ASP A O 1
ATOM 602 N N . GLU A 1 79 ? 24.845 -4.294 -2.525 1.00 43.34 79 GLU A N 1
ATOM 603 C CA . GLU A 1 79 ? 26.206 -4.214 -1.954 1.00 43.34 79 GLU A CA 1
ATOM 604 C C . GLU A 1 79 ? 26.362 -3.352 -0.682 1.00 43.34 79 GLU A C 1
ATOM 606 O O . GLU A 1 79 ? 27.472 -3.269 -0.162 1.00 43.34 79 GLU A O 1
ATOM 611 N N . LEU A 1 80 ? 25.312 -2.718 -0.133 1.00 43.34 80 LEU A N 1
ATOM 612 C CA . LEU A 1 80 ? 25.485 -1.785 1.007 1.00 43.34 80 LEU A CA 1
ATOM 613 C C . LEU A 1 80 ? 24.964 -2.250 2.378 1.00 43.34 80 LEU A C 1
ATOM 615 O O . LEU A 1 80 ? 25.241 -1.564 3.356 1.00 43.34 80 LEU A O 1
ATOM 619 N N . ASP A 1 81 ? 24.310 -3.413 2.486 1.00 43.28 81 ASP A N 1
ATOM 620 C CA . ASP A 1 81 ? 23.812 -3.936 3.777 1.00 43.28 81 ASP A CA 1
ATOM 621 C C . ASP A 1 81 ? 24.441 -5.286 4.209 1.00 43.28 81 ASP A C 1
ATOM 623 O O . ASP A 1 81 ? 24.016 -5.882 5.200 1.00 43.28 81 ASP A O 1
ATOM 627 N N . GLU A 1 82 ? 25.504 -5.753 3.535 1.00 44.94 82 GLU A N 1
ATOM 628 C CA . GLU A 1 82 ? 26.334 -6.896 3.979 1.00 44.94 82 GLU A CA 1
ATOM 629 C C . GLU A 1 82 ? 27.657 -6.482 4.664 1.00 44.94 82 GLU A C 1
ATOM 631 O O . GLU A 1 82 ? 28.636 -7.225 4.644 1.00 44.94 82 GLU A O 1
ATOM 636 N N . GLU A 1 83 ? 27.704 -5.345 5.367 1.00 37.69 83 GLU A N 1
ATOM 637 C CA . GLU A 1 83 ? 28.719 -5.153 6.417 1.00 37.69 83 GLU A CA 1
ATOM 638 C C . GLU A 1 83 ? 28.154 -5.552 7.789 1.00 37.69 83 GLU A C 1
ATOM 640 O O . GLU A 1 83 ? 27.632 -4.750 8.563 1.00 37.69 83 GLU A O 1
ATOM 645 N N . LYS A 1 84 ? 28.292 -6.846 8.098 1.00 36.47 84 LYS A N 1
ATOM 646 C CA . LYS A 1 84 ? 28.483 -7.327 9.474 1.00 36.47 84 LYS A CA 1
ATOM 647 C C . LYS A 1 84 ? 29.871 -7.966 9.542 1.00 36.47 84 LYS A C 1
ATOM 649 O O . LYS A 1 84 ? 30.178 -8.818 8.707 1.00 36.47 84 LYS A O 1
ATOM 654 N N . PRO A 1 85 ? 30.709 -7.573 10.511 1.00 41.41 85 PRO A N 1
ATOM 655 C CA . PRO A 1 85 ? 30.515 -8.004 11.898 1.00 41.41 85 PRO A CA 1
ATOM 656 C C . PRO A 1 85 ? 30.432 -6.879 12.936 1.00 41.41 85 PRO A C 1
ATOM 658 O O . PRO A 1 85 ? 31.146 -5.864 12.799 1.00 41.41 85 PRO A O 1
#

Organism: Cannabis sativa (NCBI:txid3483)

pLDDT: mean 82.45, std 16.09, range [36.47, 96.0]

InterPro domains:
  IPR006070 Threonylcarbamoyl-AMP synthase-like domain [PF01300] (2-64)
  IPR017945 DHBP synthase RibB-like alpha/beta domain superfamily [SSF55821] (3-67)
  IPR052532 Threonylcarbamoyl-AMP synthase YciO [PTHR42828] (1-80)

Foldseek 3Di:
DPDDDDDDFDAQPVDRHHDFAQVVVCVRCVVVPDPDDDDPDGDDAWDDFDWQPVDPLIETPDDTPDDDDPSYDYPPPVPPPPDDD

Sequence (85 aa):
MEAPLISTSVKSLNENEWMLDPVAIADTYRPEGLDFIVDAGLRVADPSTVVDMTVNPPKIIRQGKGPKLSWMAAEDYDELDEEKP

Radius of gyration: 17.06 Å; chains: 1; bounding box: 48×23×38 Å